Protein AF-A0A7Z0BH82-F1 (afdb_monomer)

Structure (mmCIF, N/CA/C/O backbone):
data_AF-A0A7Z0BH82-F1
#
_entry.id   AF-A0A7Z0BH82-F1
#
loop_
_atom_site.group_PDB
_atom_site.id
_atom_site.type_symbol
_atom_site.label_atom_id
_atom_site.label_alt_id
_atom_site.label_comp_id
_atom_site.label_asym_id
_atom_site.label_entity_id
_atom_site.label_seq_id
_atom_site.pdbx_PDB_ins_code
_atom_site.Cartn_x
_atom_site.Cartn_y
_atom_site.Cartn_z
_atom_site.occupancy
_atom_site.B_iso_or_equiv
_atom_site.auth_seq_id
_atom_site.auth_comp_id
_atom_site.auth_asym_id
_atom_site.auth_atom_id
_atom_site.pdbx_PDB_model_num
ATOM 1 N N . MET A 1 1 ? 33.246 18.469 -17.213 1.00 37.44 1 MET A N 1
ATOM 2 C CA . MET A 1 1 ? 32.956 17.226 -16.460 1.00 37.44 1 MET A CA 1
ATOM 3 C C . MET A 1 1 ? 31.443 17.049 -16.384 1.00 37.44 1 MET A C 1
ATOM 5 O O . MET A 1 1 ? 30.799 17.821 -15.691 1.00 37.44 1 MET A O 1
ATOM 9 N N . LYS A 1 2 ? 30.854 16.126 -17.160 1.00 38.47 2 LYS A N 1
ATOM 10 C CA . LYS A 1 2 ? 29.413 15.815 -17.086 1.00 38.47 2 LYS A CA 1
ATOM 11 C C . LYS A 1 2 ? 29.187 14.807 -15.955 1.00 38.47 2 LYS A C 1
ATOM 13 O O . LYS A 1 2 ? 29.819 13.756 -15.941 1.00 38.47 2 LYS A O 1
ATOM 18 N N . SER A 1 3 ? 28.335 15.173 -14.999 1.00 43.09 3 SER A N 1
ATOM 19 C CA . SER A 1 3 ? 27.961 14.359 -13.839 1.00 43.09 3 SER A CA 1
ATOM 20 C C . SER A 1 3 ? 27.231 13.085 -14.282 1.00 43.09 3 SER A C 1
ATOM 22 O O . SER A 1 3 ? 26.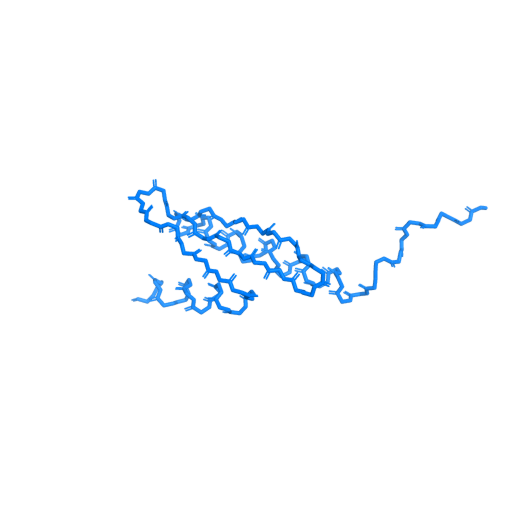199 13.153 -14.942 1.00 43.09 3 SER A O 1
ATOM 24 N N . LEU A 1 4 ? 27.766 11.924 -13.902 1.00 51.94 4 LEU A N 1
ATOM 25 C CA . LEU A 1 4 ? 27.254 10.576 -14.194 1.00 51.94 4 LEU A CA 1
ATOM 26 C C . LEU A 1 4 ? 26.021 10.179 -13.346 1.00 51.94 4 LEU A C 1
ATOM 28 O O . LEU A 1 4 ? 25.841 9.003 -13.046 1.00 51.94 4 LEU A O 1
ATOM 32 N N . ARG A 1 5 ? 25.179 11.129 -12.907 1.00 50.41 5 ARG A N 1
ATOM 33 C CA . ARG A 1 5 ? 24.060 10.833 -11.982 1.00 50.41 5 ARG A CA 1
ATOM 34 C C . ARG A 1 5 ? 22.647 11.000 -12.542 1.00 50.41 5 ARG A C 1
ATOM 36 O O . ARG A 1 5 ? 21.716 10.582 -11.868 1.00 50.41 5 ARG A O 1
ATOM 43 N N . ASP A 1 6 ? 22.464 11.515 -13.755 1.00 53.25 6 ASP A N 1
ATOM 44 C CA . ASP A 1 6 ? 21.126 11.887 -14.253 1.00 53.25 6 ASP A CA 1
ATOM 45 C C . ASP A 1 6 ? 20.629 11.044 -15.425 1.00 53.25 6 ASP A C 1
ATOM 47 O O . ASP A 1 6 ? 20.133 11.540 -16.436 1.00 53.25 6 ASP A O 1
ATOM 51 N N . THR A 1 7 ? 20.742 9.724 -15.326 1.00 50.97 7 THR A N 1
ATOM 52 C CA . THR A 1 7 ? 20.043 8.855 -16.280 1.00 50.97 7 THR A CA 1
ATOM 53 C C . THR A 1 7 ? 19.454 7.655 -15.570 1.00 50.97 7 THR A C 1
ATOM 55 O O . THR A 1 7 ? 19.727 6.507 -15.904 1.00 50.97 7 THR A O 1
ATOM 58 N N . ALA A 1 8 ? 18.596 7.917 -14.581 1.00 55.81 8 ALA A N 1
ATOM 59 C CA . ALA A 1 8 ? 17.560 6.941 -14.289 1.00 55.81 8 ALA A CA 1
ATOM 60 C C . ALA A 1 8 ? 16.730 6.788 -15.582 1.00 55.81 8 ALA A C 1
ATOM 62 O O . ALA A 1 8 ? 16.219 7.797 -16.081 1.00 55.81 8 ALA A O 1
ATOM 63 N N . PRO A 1 9 ? 16.631 5.589 -16.186 1.00 55.59 9 PRO A N 1
ATOM 64 C CA . PRO A 1 9 ? 15.810 5.389 -17.375 1.00 55.59 9 PRO A CA 1
ATOM 65 C C . PRO A 1 9 ? 14.409 5.952 -17.125 1.00 55.59 9 PRO A C 1
ATOM 67 O O . PRO A 1 9 ? 13.853 5.727 -16.052 1.00 55.59 9 PRO A O 1
ATOM 70 N N . ARG A 1 10 ? 13.842 6.690 -18.093 1.00 54.84 10 ARG A N 1
ATOM 71 C CA . ARG A 1 10 ? 12.550 7.406 -17.964 1.00 54.84 10 ARG A CA 1
ATOM 72 C C . ARG A 1 10 ? 11.446 6.563 -17.310 1.00 54.84 10 ARG A C 1
ATOM 74 O O . ARG A 1 10 ? 10.656 7.088 -16.537 1.00 54.84 10 ARG A O 1
ATOM 81 N N . PHE A 1 11 ? 11.456 5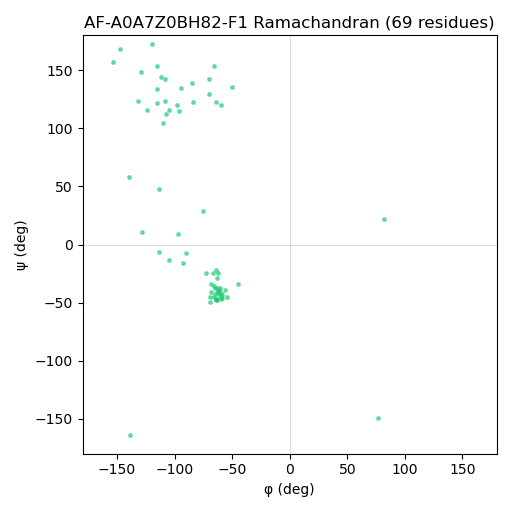.253 -17.550 1.00 53.66 11 PHE A N 1
ATOM 82 C CA . PHE A 1 11 ? 10.582 4.279 -16.901 1.00 53.66 11 PHE A CA 1
ATOM 83 C C . PHE A 1 11 ? 10.638 4.315 -15.360 1.00 53.66 11 PHE A C 1
ATOM 85 O O . PHE A 1 11 ? 9.601 4.338 -14.706 1.00 53.66 11 PHE A O 1
ATOM 92 N N . LEU A 1 12 ? 11.828 4.381 -14.755 1.00 55.22 12 LEU A N 1
ATOM 93 C CA . LEU A 1 12 ? 11.982 4.444 -13.297 1.00 55.22 12 LEU A CA 1
ATOM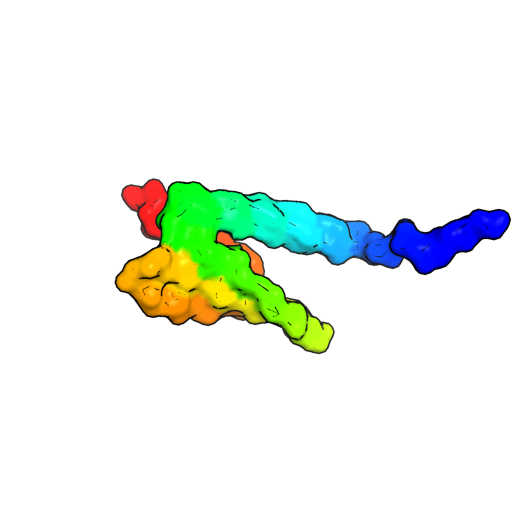 94 C C . LEU A 1 12 ? 11.474 5.768 -12.715 1.00 55.22 12 LEU A C 1
ATOM 96 O O . LEU A 1 12 ? 10.915 5.762 -11.620 1.00 55.22 12 LEU A O 1
ATOM 100 N N . ALA A 1 13 ? 11.622 6.878 -13.444 1.00 62.28 13 ALA A N 1
ATOM 101 C CA . ALA A 1 13 ? 11.078 8.171 -13.033 1.00 62.28 13 ALA A CA 1
ATOM 102 C C . ALA A 1 13 ? 9.539 8.151 -13.030 1.00 62.28 13 ALA A C 1
ATOM 104 O O . ALA A 1 13 ? 8.924 8.541 -12.040 1.00 62.28 13 ALA A O 1
ATOM 105 N N . SER A 1 14 ? 8.913 7.605 -14.078 1.00 62.12 14 SER A N 1
ATOM 106 C CA . SER A 1 14 ? 7.455 7.432 -14.143 1.00 62.12 14 SER A CA 1
ATOM 107 C C . SER A 1 14 ? 6.920 6.510 -13.040 1.00 62.12 14 SER A C 1
ATOM 109 O O . SER A 1 14 ? 5.887 6.803 -12.444 1.00 62.12 14 SER A O 1
ATOM 111 N N . VAL A 1 15 ? 7.641 5.432 -12.711 1.00 63.12 15 VAL A N 1
ATOM 112 C CA . VAL A 1 15 ? 7.277 4.514 -11.615 1.00 63.12 15 VAL A CA 1
ATOM 113 C C . VAL A 1 15 ? 7.358 5.195 -10.244 1.00 63.12 15 VAL A C 1
ATOM 115 O O . VAL A 1 15 ? 6.547 4.898 -9.367 1.00 63.12 15 VAL A O 1
ATOM 118 N N . LEU A 1 16 ? 8.318 6.101 -10.034 1.00 68.06 16 LEU A N 1
ATOM 119 C CA . LEU A 1 16 ? 8.419 6.872 -8.791 1.00 68.06 16 LEU A CA 1
ATOM 120 C C . LEU A 1 16 ? 7.275 7.882 -8.657 1.00 68.06 16 LEU A C 1
ATOM 122 O O . LEU A 1 16 ? 6.647 7.933 -7.605 1.00 68.06 16 LEU A O 1
ATOM 126 N N . VAL A 1 17 ? 6.957 8.616 -9.728 1.00 78.31 17 VAL A N 1
ATOM 127 C CA . VAL A 1 17 ? 5.827 9.562 -9.740 1.00 78.31 17 VAL A CA 1
ATOM 128 C C . VAL A 1 17 ? 4.502 8.836 -9.485 1.00 78.31 17 VAL A C 1
ATOM 130 O O . VAL A 1 17 ? 3.714 9.274 -8.650 1.00 78.31 17 VAL A O 1
ATOM 133 N N . GLY A 1 18 ? 4.285 7.687 -10.136 1.00 85.56 18 GLY A N 1
ATOM 134 C CA . GLY A 1 18 ? 3.089 6.873 -9.917 1.00 85.56 18 GLY A CA 1
ATOM 135 C C . GLY A 1 18 ? 2.981 6.356 -8.481 1.00 85.56 18 GLY A C 1
ATOM 136 O O . GLY A 1 18 ? 1.904 6.396 -7.892 1.00 85.56 18 GLY A O 1
ATOM 137 N N . PHE A 1 19 ? 4.092 5.911 -7.888 1.00 89.94 19 PHE A N 1
ATOM 138 C CA . PHE A 1 19 ? 4.093 5.443 -6.503 1.00 89.94 19 PHE A CA 1
ATOM 139 C C . PHE A 1 19 ? 3.723 6.548 -5.510 1.00 89.94 19 PHE A C 1
ATOM 141 O O . PHE A 1 19 ? 2.872 6.319 -4.655 1.00 89.94 19 PHE A O 1
ATOM 148 N N . GLU A 1 20 ? 4.327 7.732 -5.620 1.00 92.50 20 GLU A N 1
ATOM 149 C CA . GLU A 1 20 ? 4.047 8.839 -4.697 1.00 92.50 20 GLU A CA 1
ATOM 150 C C . GLU A 1 20 ? 2.589 9.300 -4.778 1.00 92.50 20 GLU A C 1
ATOM 152 O O . GLU A 1 20 ? 1.970 9.575 -3.751 1.00 92.50 20 GLU A O 1
ATOM 157 N N . GLN A 1 21 ? 2.008 9.305 -5.980 1.00 92.81 21 GLN A N 1
ATOM 158 C CA . GLN A 1 21 ? 0.596 9.628 -6.159 1.00 92.81 21 GLN A CA 1
ATOM 159 C C . GLN A 1 21 ? -0.317 8.604 -5.470 1.00 92.81 21 GLN A C 1
ATOM 161 O O . GLN A 1 21 ? -1.211 8.986 -4.717 1.00 92.81 21 GLN A O 1
ATOM 166 N N . VAL A 1 22 ? -0.069 7.304 -5.665 1.00 94.19 22 VAL A N 1
ATOM 167 C CA . VAL A 1 22 ? -0.848 6.246 -4.999 1.00 94.19 22 VAL A CA 1
ATOM 168 C C . VAL A 1 22 ? -0.639 6.279 -3.483 1.00 94.19 22 VAL A C 1
ATOM 170 O O . VAL A 1 22 ? -1.593 6.095 -2.730 1.00 94.19 22 VAL A O 1
ATOM 173 N N . ARG A 1 23 ? 0.580 6.573 -3.016 1.00 95.94 23 ARG A N 1
ATOM 174 C CA . ARG A 1 23 ? 0.891 6.734 -1.589 1.00 95.94 23 ARG A CA 1
ATOM 175 C C . ARG A 1 23 ? 0.111 7.890 -0.969 1.00 95.94 23 ARG A C 1
ATOM 177 O O . ARG A 1 23 ? -0.395 7.747 0.141 1.00 95.94 23 ARG A O 1
ATOM 184 N N . TRP A 1 24 ? -0.013 9.005 -1.684 1.00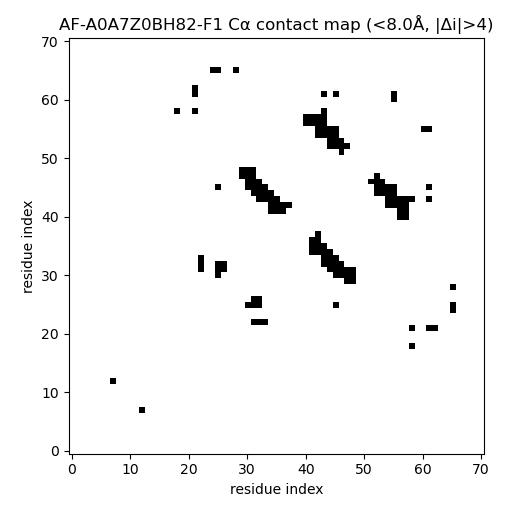 94.56 24 TRP A N 1
ATOM 185 C CA . TRP A 1 24 ? -0.824 10.135 -1.243 1.00 94.56 24 TRP A CA 1
ATOM 186 C C . TRP A 1 24 ? -2.312 9.773 -1.154 1.00 94.56 24 TRP A C 1
ATOM 188 O O . TRP A 1 24 ? -2.933 10.020 -0.123 1.00 94.56 24 TRP A O 1
ATOM 198 N N . CYS A 1 25 ? -2.869 9.113 -2.175 1.00 93.88 25 CYS A N 1
ATOM 199 C CA . CYS A 1 25 ? -4.256 8.637 -2.141 1.00 93.88 25 CYS A CA 1
ATOM 200 C C . CYS A 1 25 ? -4.507 7.648 -0.990 1.00 93.88 25 CYS A C 1
ATOM 202 O O . CYS A 1 25 ? -5.517 7.760 -0.301 1.00 93.88 25 CYS A O 1
ATOM 204 N N . ALA A 1 26 ? -3.577 6.721 -0.740 1.00 95.50 26 ALA A N 1
ATOM 205 C CA . ALA A 1 26 ? -3.654 5.793 0.387 1.00 95.50 26 ALA A CA 1
ATOM 206 C C . ALA A 1 26 ? -3.724 6.534 1.733 1.00 95.50 26 ALA A C 1
ATOM 208 O O . ALA A 1 26 ? -4.590 6.239 2.557 1.00 95.50 26 ALA A O 1
ATOM 209 N N . ALA A 1 27 ? -2.866 7.540 1.926 1.00 95.38 27 ALA A N 1
ATOM 210 C CA . ALA A 1 27 ? -2.834 8.337 3.150 1.00 95.38 27 ALA A CA 1
ATOM 211 C C . ALA A 1 27 ? -4.147 9.098 3.385 1.00 95.38 27 ALA A C 1
ATOM 213 O O . ALA A 1 27 ? -4.646 9.126 4.509 1.00 95.38 27 ALA A O 1
ATOM 214 N N . GLN A 1 28 ? -4.748 9.653 2.328 1.00 94.81 28 GLN A N 1
ATOM 215 C CA . GLN A 1 28 ? -6.055 10.317 2.410 1.00 94.81 28 GLN A CA 1
ATOM 216 C C . GLN A 1 28 ? -7.186 9.370 2.840 1.00 94.81 28 GLN A C 1
ATOM 218 O O . GLN A 1 28 ? -8.178 9.827 3.399 1.00 94.81 28 GLN A O 1
ATOM 223 N N . GLN A 1 29 ? -7.031 8.063 2.613 1.00 93.88 29 GLN A N 1
ATOM 224 C CA . GLN A 1 29 ? -7.989 7.028 3.010 1.00 93.88 29 GLN A CA 1
ATOM 225 C C . GLN A 1 29 ? -7.625 6.332 4.336 1.00 93.88 29 GLN A C 1
ATOM 227 O O . GLN A 1 29 ? -8.239 5.329 4.686 1.00 93.88 29 GLN A O 1
ATOM 232 N N . GLY A 1 30 ? -6.630 6.835 5.078 1.00 95.06 30 GLY A N 1
ATOM 233 C CA . GLY A 1 30 ? -6.234 6.269 6.373 1.00 95.06 30 GLY A CA 1
ATOM 234 C C . GLY A 1 30 ? -5.300 5.058 6.286 1.00 95.06 30 GLY A C 1
ATOM 235 O O . GLY A 1 30 ? -5.218 4.280 7.236 1.00 95.06 30 GLY A O 1
ATOM 236 N N . TYR A 1 31 ? -4.583 4.895 5.172 1.00 96.81 31 TYR A N 1
ATOM 237 C CA . TYR A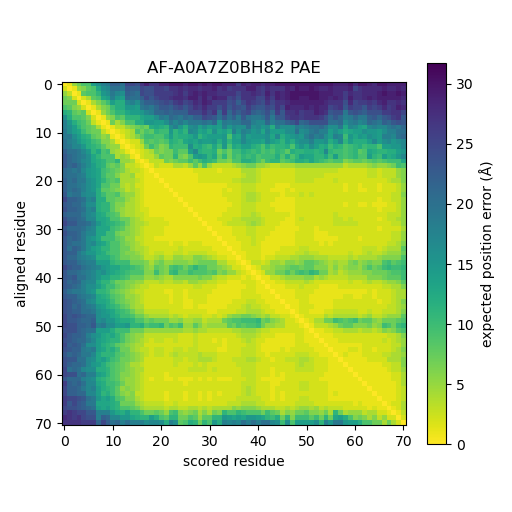 1 31 ? -3.598 3.830 4.991 1.00 96.81 31 TYR A CA 1
ATOM 238 C C . TYR A 1 31 ? -2.168 4.365 4.916 1.00 96.81 31 TYR A C 1
ATOM 240 O O . TYR A 1 31 ? -1.881 5.387 4.292 1.00 96.81 31 TYR A O 1
ATOM 248 N N . VAL A 1 32 ? -1.235 3.598 5.471 1.00 96.50 32 VAL A N 1
ATOM 249 C CA . VAL A 1 32 ? 0.202 3.757 5.255 1.00 96.50 32 VAL A CA 1
ATOM 250 C C . VAL A 1 32 ? 0.630 2.797 4.150 1.00 96.50 32 VAL A C 1
ATOM 252 O O . VAL A 1 32 ? 0.570 1.580 4.317 1.00 96.50 32 VAL A O 1
ATOM 255 N N . LEU A 1 33 ? 1.076 3.341 3.014 1.00 97.12 33 LEU A N 1
ATOM 256 C CA . LEU A 1 33 ? 1.631 2.557 1.912 1.00 97.12 33 LEU A CA 1
ATOM 257 C C . LEU A 1 33 ? 3.162 2.551 1.974 1.00 97.12 33 LEU A C 1
ATOM 259 O O . LEU A 1 33 ? 3.808 3.593 1.841 1.00 97.12 33 LEU A O 1
ATOM 263 N N . THR A 1 34 ? 3.741 1.361 2.105 1.00 95.81 34 THR A N 1
ATOM 264 C CA . THR A 1 34 ? 5.190 1.136 2.027 1.00 95.81 34 THR A CA 1
ATOM 265 C C . THR A 1 34 ? 5.540 0.273 0.818 1.00 95.81 34 THR A C 1
ATOM 267 O O . THR A 1 34 ? 4.717 -0.495 0.320 1.00 95.81 34 THR A O 1
ATOM 270 N N . ARG A 1 35 ? 6.769 0.420 0.309 1.00 94.62 35 ARG A N 1
ATOM 271 C CA . ARG A 1 35 ? 7.260 -0.295 -0.874 1.00 94.62 35 ARG A CA 1
ATOM 272 C C . ARG A 1 35 ? 8.626 -0.902 -0.600 1.00 94.62 35 ARG A C 1
ATOM 274 O O . ARG A 1 35 ? 9.587 -0.174 -0.364 1.00 94.62 35 ARG A O 1
ATOM 281 N N . GLN A 1 36 ? 8.732 -2.213 -0.776 1.00 93.06 36 GLN A N 1
ATOM 282 C CA . GLN A 1 36 ? 9.993 -2.940 -0.775 1.00 93.06 36 GLN A CA 1
ATOM 283 C C . GLN A 1 36 ? 10.378 -3.314 -2.208 1.00 93.06 36 GLN A C 1
ATOM 285 O O . GLN A 1 36 ? 9.690 -4.088 -2.875 1.00 93.06 36 GLN A O 1
ATOM 290 N N . LYS A 1 37 ? 11.493 -2.769 -2.704 1.00 89.75 37 LYS A N 1
ATOM 291 C CA . LYS A 1 37 ? 12.021 -3.124 -4.031 1.00 89.75 37 LYS A CA 1
ATOM 292 C C . LYS A 1 37 ? 12.563 -4.557 -4.022 1.00 89.75 37 LYS A C 1
ATOM 294 O O . LYS A 1 37 ? 13.184 -4.978 -3.048 1.00 89.75 37 LYS A O 1
ATOM 299 N N . ARG A 1 38 ? 12.353 -5.285 -5.119 1.00 86.38 38 ARG A N 1
ATOM 300 C CA . ARG A 1 38 ? 12.922 -6.618 -5.371 1.00 86.38 38 ARG A CA 1
ATOM 301 C C . ARG A 1 38 ? 13.790 -6.584 -6.629 1.00 86.38 38 ARG A C 1
ATOM 303 O O . ARG A 1 38 ? 13.796 -5.586 -7.345 1.00 86.38 38 ARG A O 1
ATOM 310 N N . LEU A 1 39 ? 14.505 -7.681 -6.896 1.00 83.44 39 LEU A N 1
ATOM 311 C CA . LEU A 1 39 ? 15.282 -7.846 -8.131 1.00 83.44 39 LEU A CA 1
ATOM 312 C C . LEU A 1 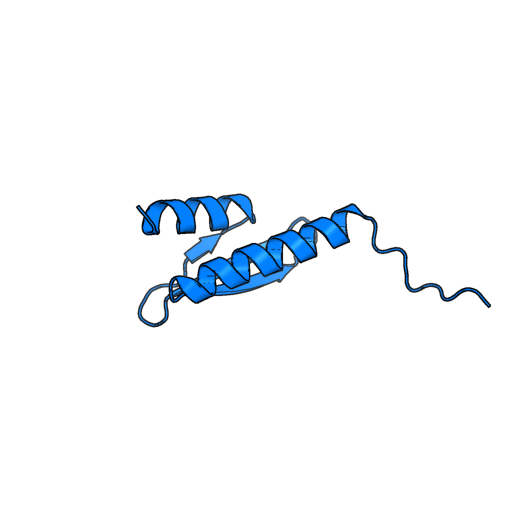39 ? 14.395 -7.666 -9.378 1.00 83.44 39 LEU A C 1
ATOM 314 O O . LEU A 1 39 ? 14.801 -7.020 -10.337 1.00 83.44 39 LEU A O 1
ATOM 318 N N . LEU A 1 40 ? 13.162 -8.181 -9.320 1.00 80.69 40 LEU A N 1
ATOM 319 C CA . LEU A 1 40 ? 12.107 -7.958 -10.305 1.00 80.69 40 LEU A CA 1
ATOM 320 C C . LEU A 1 40 ? 10.879 -7.381 -9.589 1.00 80.69 40 LEU A C 1
ATOM 322 O O . LEU A 1 40 ? 10.293 -8.034 -8.727 1.00 80.69 40 LEU A O 1
ATOM 326 N N . GLY A 1 41 ? 10.511 -6.146 -9.930 1.00 85.25 41 GLY A N 1
ATOM 327 C CA . GLY A 1 41 ? 9.326 -5.477 -9.389 1.00 85.25 41 GLY A CA 1
ATOM 328 C C . GLY A 1 41 ? 9.487 -4.945 -7.959 1.00 85.25 41 GLY A C 1
ATOM 329 O O . GLY A 1 41 ? 10.556 -4.491 -7.537 1.00 85.25 41 GLY A O 1
ATOM 330 N N . ALA A 1 42 ? 8.384 -4.929 -7.219 1.00 90.94 42 ALA A N 1
ATOM 331 C CA . ALA A 1 42 ? 8.328 -4.487 -5.833 1.00 90.94 42 ALA A CA 1
ATOM 332 C C . ALA A 1 42 ? 7.167 -5.179 -5.117 1.00 90.94 42 ALA A C 1
ATOM 334 O O . ALA A 1 42 ? 6.221 -5.605 -5.758 1.00 90.94 42 ALA A O 1
ATOM 335 N N . VAL A 1 43 ? 7.240 -5.263 -3.796 1.00 94.62 43 VAL A N 1
ATOM 336 C CA . VAL A 1 43 ? 6.093 -5.614 -2.957 1.00 94.62 43 VAL A CA 1
ATOM 337 C C . VAL A 1 43 ? 5.654 -4.368 -2.215 1.00 94.62 43 VAL A C 1
ATOM 339 O O . VAL A 1 43 ? 6.481 -3.552 -1.801 1.00 94.62 43 VAL A O 1
ATOM 342 N N . TYR A 1 44 ? 4.351 -4.229 -2.070 1.00 96.25 44 TYR A N 1
ATOM 343 C CA . TYR A 1 44 ? 3.685 -3.117 -1.433 1.00 96.25 44 TYR A CA 1
ATOM 344 C C . TYR A 1 44 ? 2.971 -3.635 -0.195 1.00 96.25 44 TYR A C 1
ATOM 346 O O . TYR A 1 44 ? 2.307 -4.667 -0.249 1.00 96.25 44 TYR A O 1
ATOM 354 N N . ALA A 1 45 ? 3.122 -2.931 0.919 1.00 97.50 45 ALA A N 1
ATOM 355 C CA . ALA A 1 45 ? 2.348 -3.203 2.118 1.00 97.50 45 ALA A CA 1
ATOM 356 C C . ALA A 1 45 ? 1.456 -1.997 2.395 1.00 97.50 45 ALA A C 1
ATOM 358 O O . ALA A 1 45 ? 1.951 -0.871 2.510 1.00 97.50 45 ALA A O 1
ATOM 359 N N . LEU A 1 46 ? 0.151 -2.249 2.448 1.00 96.62 46 LEU A N 1
ATOM 360 C CA . LEU A 1 46 ? -0.884 -1.261 2.695 1.00 96.62 46 LEU A CA 1
ATOM 361 C C . LEU A 1 46 ? -1.473 -1.525 4.083 1.00 96.62 46 LEU A C 1
ATOM 363 O O . LEU A 1 46 ? -2.214 -2.486 4.286 1.00 96.62 46 LEU A O 1
ATOM 367 N N . THR A 1 47 ? -1.101 -0.692 5.049 1.00 96.88 47 THR A N 1
ATOM 368 C CA . THR A 1 47 ? -1.471 -0.866 6.457 1.00 96.88 47 THR A CA 1
ATOM 369 C C . THR A 1 47 ? -2.512 0.180 6.854 1.00 96.88 47 THR A C 1
ATOM 371 O O . THR A 1 47 ? -2.171 1.363 6.881 1.00 96.88 47 THR A O 1
ATOM 374 N N . PRO A 1 48 ? -3.767 -0.201 7.148 1.00 94.75 48 PRO A N 1
ATOM 375 C CA . PRO A 1 48 ? -4.714 0.698 7.806 1.00 94.75 48 PRO A CA 1
ATOM 376 C C . PRO A 1 48 ? -4.237 1.007 9.230 1.00 94.75 48 PRO A C 1
ATOM 378 O O . PRO A 1 48 ? -3.547 0.193 9.844 1.00 94.75 48 PRO A O 1
ATOM 381 N N . LEU A 1 49 ? -4.616 2.162 9.774 1.00 90.06 49 LEU A N 1
ATOM 382 C CA . LEU A 1 49 ? -4.174 2.582 11.113 1.00 90.06 49 LEU A CA 1
ATOM 383 C C . LEU A 1 49 ? -4.662 1.668 12.256 1.00 90.06 49 LEU A C 1
ATOM 385 O O . LEU A 1 49 ? -4.047 1.653 13.318 1.00 90.06 49 LEU A O 1
ATOM 389 N N . ASP A 1 50 ? -5.736 0.908 12.048 1.00 90.25 50 ASP A N 1
ATOM 390 C CA . ASP A 1 50 ? -6.436 0.116 13.067 1.00 90.25 50 ASP A CA 1
ATOM 391 C C . ASP A 1 50 ? -6.652 -1.358 12.675 1.00 90.25 50 ASP A C 1
ATOM 393 O O . ASP A 1 50 ? -7.395 -2.087 13.335 1.00 90.25 50 ASP A O 1
ATOM 397 N N . GLY A 1 51 ? -6.012 -1.824 11.601 1.00 88.38 51 GLY A N 1
ATOM 398 C CA . GLY A 1 51 ? -6.362 -3.100 10.987 1.00 88.38 51 GLY A CA 1
ATOM 399 C C . GLY A 1 51 ? -5.178 -3.946 10.546 1.00 88.38 51 GLY A C 1
ATOM 400 O O . GLY A 1 51 ? -4.030 -3.765 10.950 1.00 88.38 51 GLY A O 1
ATOM 401 N N . ARG A 1 52 ? -5.488 -4.930 9.703 1.00 93.69 52 ARG A N 1
ATOM 402 C CA . ARG A 1 52 ? -4.493 -5.849 9.151 1.00 93.69 52 ARG A CA 1
ATOM 403 C C . ARG A 1 52 ? -3.838 -5.2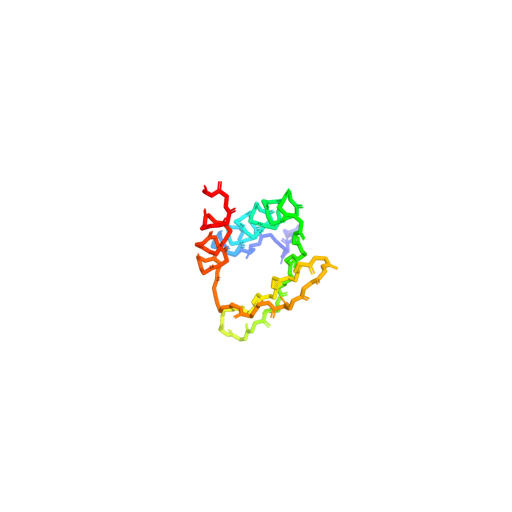44 7.918 1.00 93.69 52 ARG A C 1
ATOM 405 O O . ARG A 1 52 ? -4.510 -4.660 7.075 1.00 93.69 52 ARG A O 1
ATOM 412 N N . THR A 1 53 ? -2.527 -5.424 7.823 1.00 95.62 53 THR A N 1
ATOM 413 C CA . THR A 1 53 ? -1.749 -5.057 6.641 1.00 95.62 53 THR A CA 1
ATOM 414 C C . THR A 1 53 ? -2.070 -5.982 5.476 1.00 95.62 53 THR A C 1
ATOM 416 O O . THR A 1 53 ? -1.956 -7.200 5.606 1.00 95.62 53 THR A O 1
ATOM 419 N N . GLU A 1 54 ? -2.372 -5.389 4.326 1.00 96.38 54 GLU A N 1
ATOM 420 C CA . GLU A 1 54 ? -2.524 -6.090 3.054 1.00 96.38 54 GLU A CA 1
ATOM 421 C C . GLU A 1 54 ? -1.205 -6.058 2.273 1.00 96.38 54 GLU A C 1
ATOM 423 O O . GLU A 1 54 ? -0.547 -5.016 2.184 1.00 96.38 54 GLU A O 1
ATOM 428 N N . ILE A 1 55 ? -0.808 -7.200 1.709 1.00 96.38 55 ILE A N 1
ATOM 429 C CA . ILE A 1 55 ? 0.423 -7.347 0.922 1.00 96.38 55 ILE A CA 1
ATOM 430 C C . ILE A 1 55 ? 0.062 -7.512 -0.553 1.00 96.38 55 ILE A C 1
ATOM 432 O O . ILE A 1 55 ? -0.677 -8.423 -0.915 1.00 96.38 55 I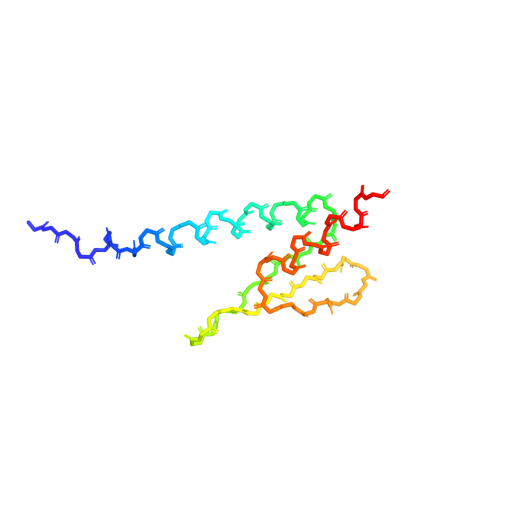LE A O 1
ATOM 436 N N . LEU A 1 56 ? 0.609 -6.636 -1.394 1.00 95.19 56 LEU A N 1
ATOM 437 C CA . LEU A 1 56 ? 0.276 -6.499 -2.812 1.00 95.19 56 LEU A CA 1
ATOM 438 C C . LEU A 1 56 ? 1.562 -6.520 -3.655 1.00 95.19 56 LEU A C 1
ATOM 440 O O . LEU A 1 56 ? 2.628 -6.096 -3.200 1.00 95.19 56 LEU A O 1
ATOM 444 N N . HIS A 1 57 ? 1.493 -7.034 -4.878 1.00 93.06 57 HIS A N 1
ATOM 445 C CA . HIS A 1 57 ? 2.662 -7.364 -5.704 1.00 93.06 57 HIS A CA 1
ATOM 446 C C . HIS A 1 57 ? 2.920 -6.370 -6.837 1.00 93.06 57 HIS A C 1
ATOM 448 O O . HIS A 1 57 ? 4.010 -6.358 -7.413 1.00 93.06 57 HIS A O 1
ATOM 454 N N . ASP A 1 58 ? 1.963 -5.496 -7.131 1.00 91.06 58 ASP A N 1
ATOM 455 C CA . ASP A 1 58 ? 2.159 -4.388 -8.054 1.00 91.06 58 ASP A CA 1
ATOM 456 C C . ASP A 1 58 ? 1.330 -3.156 -7.669 1.00 91.06 58 ASP A C 1
ATOM 458 O O . ASP A 1 58 ? 0.471 -3.182 -6.789 1.00 91.06 58 ASP A O 1
ATOM 462 N N . LEU A 1 59 ? 1.636 -2.028 -8.311 1.00 90.56 59 LEU A N 1
ATOM 463 C CA . LEU A 1 59 ? 0.996 -0.750 -8.007 1.00 90.56 59 LEU A CA 1
ATOM 464 C C . LEU A 1 59 ? -0.463 -0.678 -8.502 1.00 90.56 59 LEU A C 1
ATOM 466 O O . LEU A 1 59 ? -1.255 0.096 -7.964 1.00 90.56 59 LEU A O 1
ATOM 470 N N . GLY A 1 60 ? -0.820 -1.468 -9.517 1.00 91.56 60 GLY A N 1
ATOM 471 C CA . GLY A 1 60 ? -2.187 -1.598 -10.014 1.00 91.56 60 GLY A CA 1
ATOM 472 C C . GLY A 1 60 ? -3.091 -2.302 -9.004 1.00 91.56 60 GLY A C 1
ATOM 473 O O . GLY A 1 60 ? -4.201 -1.830 -8.766 1.00 91.56 60 GLY A O 1
ATOM 474 N N . GLU A 1 61 ? -2.593 -3.348 -8.337 1.00 94.56 61 GLU A N 1
ATOM 475 C CA . GLU A 1 61 ? -3.294 -4.013 -7.231 1.00 94.56 61 GLU A CA 1
ATOM 476 C C . GLU A 1 61 ? -3.595 -3.042 -6.078 1.00 94.56 61 GLU A C 1
ATOM 478 O O . GLU A 1 61 ? -4.719 -3.018 -5.572 1.00 94.56 61 GLU A O 1
ATOM 483 N N . VAL A 1 62 ? -2.631 -2.186 -5.708 1.00 94.81 62 VAL A N 1
ATOM 484 C CA . VAL A 1 62 ? -2.831 -1.137 -4.686 1.00 94.81 62 VAL A CA 1
ATOM 485 C C . VAL A 1 62 ? -3.944 -0.183 -5.099 1.00 94.81 62 VAL A C 1
ATOM 487 O O . VAL A 1 62 ? -4.838 0.108 -4.307 1.00 94.81 62 VAL A O 1
ATOM 490 N N . ARG A 1 63 ? -3.923 0.285 -6.347 1.00 94.06 63 ARG A N 1
ATOM 491 C CA . ARG A 1 63 ? -4.936 1.218 -6.838 1.00 94.06 63 ARG A CA 1
ATOM 492 C C . ARG A 1 63 ? -6.327 0.586 -6.865 1.00 94.06 63 ARG A C 1
ATOM 494 O O . ARG A 1 63 ? -7.261 1.162 -6.324 1.00 94.06 63 ARG A O 1
ATOM 501 N N . ALA A 1 64 ? -6.444 -0.632 -7.389 1.00 93.81 64 ALA A N 1
ATOM 502 C CA . ALA A 1 64 ? -7.706 -1.365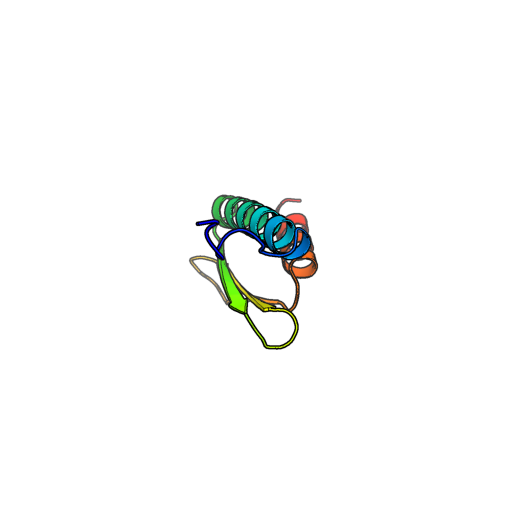 -7.416 1.00 93.81 64 ALA A CA 1
ATOM 503 C C . ALA A 1 64 ? -8.247 -1.681 -6.010 1.00 93.81 64 ALA A C 1
ATOM 505 O O . ALA A 1 64 ? -9.457 -1.842 -5.840 1.00 93.81 64 ALA A O 1
ATOM 506 N N . PHE A 1 65 ? -7.377 -1.824 -5.006 1.00 94.12 65 PHE A N 1
ATOM 507 C CA . PHE A 1 65 ? -7.790 -1.968 -3.610 1.00 94.12 65 PHE A CA 1
ATOM 508 C C . PHE A 1 65 ? -8.386 -0.665 -3.063 1.00 94.12 65 PHE A C 1
ATOM 510 O O . PHE A 1 65 ? -9.478 -0.687 -2.497 1.00 94.12 65 PHE A O 1
ATOM 517 N N . LEU A 1 66 ? -7.692 0.461 -3.257 1.00 93.50 66 LEU A N 1
ATOM 518 C CA . LEU A 1 66 ? -8.135 1.776 -2.781 1.00 93.50 66 LEU A CA 1
ATOM 519 C C . LEU A 1 66 ? -9.433 2.222 -3.469 1.00 93.50 66 LEU A C 1
ATOM 521 O O . LEU A 1 66 ? -10.358 2.666 -2.794 1.00 93.50 66 LEU A O 1
ATOM 525 N N . ASP A 1 67 ? -9.547 2.026 -4.785 1.00 92.81 67 ASP A N 1
ATOM 526 C CA . ASP A 1 67 ? -10.732 2.416 -5.562 1.00 92.81 67 ASP A CA 1
ATOM 527 C C . ASP A 1 67 ? -12.002 1.686 -5.073 1.00 92.81 67 ASP A C 1
ATOM 529 O O . ASP A 1 67 ? -13.075 2.286 -4.969 1.00 92.81 67 ASP A O 1
ATOM 533 N N . ARG A 1 68 ? -11.876 0.404 -4.688 1.00 90.31 68 ARG A N 1
ATOM 534 C CA . ARG A 1 68 ? -12.977 -0.409 -4.137 1.00 90.31 68 ARG A CA 1
ATOM 535 C C . ARG A 1 68 ? -13.479 0.060 -2.769 1.00 90.31 68 ARG A C 1
ATOM 537 O O . ARG A 1 68 ? -14.605 -0.264 -2.416 1.00 90.31 68 ARG A O 1
ATOM 544 N N . ARG A 1 69 ? -12.653 0.758 -1.984 1.00 81.88 69 ARG A N 1
ATOM 545 C CA . ARG A 1 69 ? -12.995 1.244 -0.632 1.00 81.88 69 ARG A CA 1
ATOM 546 C C . ARG A 1 69 ? -13.553 2.667 -0.629 1.00 81.88 69 ARG A C 1
ATOM 548 O O . ARG A 1 69 ? -14.116 3.082 0.377 1.00 81.88 69 ARG A O 1
ATOM 555 N N . SER A 1 70 ? -13.367 3.404 -1.723 1.00 74.44 70 SER A N 1
ATOM 556 C CA . SER A 1 70 ? -13.889 4.763 -1.909 1.00 74.44 70 SER A CA 1
ATOM 557 C C . SER A 1 70 ? -15.285 4.836 -2.542 1.00 74.44 70 SER A C 1
ATOM 559 O O . SER A 1 70 ? -15.825 5.935 -2.642 1.00 74.44 70 SER A O 1
ATOM 561 N N . SER A 1 71 ? -15.842 3.704 -2.995 1.00 56.72 71 SER A N 1
ATOM 562 C CA . SER A 1 71 ? -17.248 3.578 -3.430 1.00 56.72 71 SER A CA 1
ATOM 563 C C . SER A 1 71 ? -18.133 3.127 -2.278 1.00 56.72 71 SER A C 1
ATOM 565 O O . SER A 1 71 ? -19.293 3.586 -2.236 1.00 56.72 71 SER A O 1
#

Organism: NCBI:txid501010

Radius of gyration: 14.48 Å; Cα contacts (8 Å, |Δi|>4): 74; chains: 1; bounding box: 50×25×31 Å

Secondary structure (DSSP, 8-state):
---TT----HHHHHHHHHHHHHHHHHHHTTEEEEEEE-SSSEEEEEEETTSPPEEESSHHHHHHHHHHH--

Mean predicted aligned error: 8.34 Å

Solvent-accessible surface area (backbone atoms only — not comparable to full-atom values): 4310 Å² total; per-residue (Å²): 136,83,78,94,76,84,72,71,56,67,67,59,55,53,53,50,55,52,47,53,54,51,36,50,56,33,45,77,73,51,24,50,61,45,76,47,79,49,99,76,67,37,40,34,40,42,29,40,85,89,60,74,67,44,82,36,67,48,71,65,56,52,49,58,51,53,57,66,71,76,110

pLDDT: mean 82.94, std 17.41, range [37.44, 97.5]

Foldseek 3Di:
DDDPPPCPPVVVVVVVVLVVVLQVLLVVVQWHWDWADDPPAIWIWTHHPPDDIDIDGHSVRSVVVSVVVVD

Nearest PDB structures (foldseek):
  6slc-assembly1_CCC  TM=4.495E-01  e=1.866E+00  Streptomyces sp. Ag82_O1-9
  5ukl-assembly1_A  TM=4.872E-01  e=5.436E+00  Homo sapiens
  6zl7-assembly1_A  TM=4.414E-01  e=6.164E+00  uncultured bacterium
  4q3o-assembly4_H  TM=4.681E-01  e=6.991E+00  unidentified
  6qin-assembly1_A  TM=4.407E-01  e=8.990E+00  permafrost metagenome

Sequence (71 aa):
MKSLRDTAPRFLASVLVGFEQVRWCAAQQGYVLTRQKRLLGAVYALTPLDGRTEILHDLGEVRAFLDRRSS